Protein AF-A0A9P6HMS1-F1 (afdb_monomer_lite)

Sequence (152 aa):
RVTIGRSTVVLKAMSDQWPKKKLVVKVSWPTTGRVSESDFLKKAMEEAEHSEGRWATKHLPHMFWAGNIDFGTGSTFGSVANLFEGAEFVGEKFVYERCALRVIIQEELHPLKSLGDVKEIGQVFVDVACVHRWLHDHPGILHR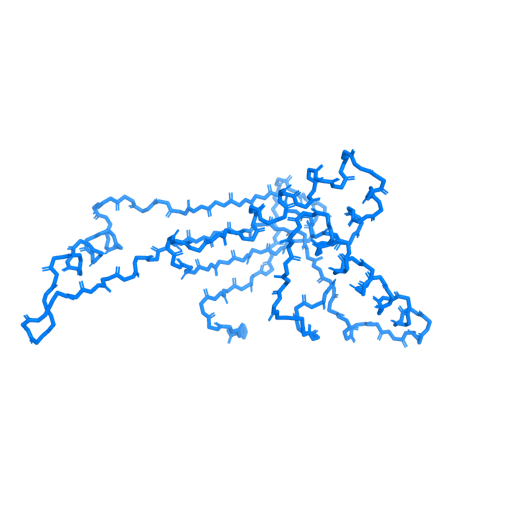DPSPNNIM

Secondary structure (DSSP, 8-state):
----SSSEEEEEE--TTSTT--EEEEEE--BTTSPPHHHHHHHHHHHHHHSGGGGGGGGS--EEEEEEEP--TTSHHHHHHHHHHT-EETTEE-----B-EEEEEEEPP--GGG---HHHHHHHHHHHHHHHHHHHHSS----S---TTT--

InterPro domains:
  IPR011009 Protein kinase-like domain superfamily [SSF56112] (5-152)
  IPR040976 Fungal-type protein kinase [PF17667] (4-152)

Radius of gyration: 19.08 Å; chains: 1; bounding box: 54×40×52 Å

Structure (mmCIF, N/CA/C/O backbone):
data_AF-A0A9P6HMS1-F1
#
_entry.id   AF-A0A9P6HMS1-F1
#
loop_
_atom_site.group_PDB
_atom_site.id
_atom_site.type_symbol
_atom_site.label_atom_id
_atom_site.label_alt_id
_atom_site.label_comp_id
_atom_site.label_asym_id
_atom_site.label_entity_id
_atom_site.label_seq_id
_atom_site.pdbx_PDB_ins_code
_atom_site.Cartn_x
_atom_site.Cartn_y
_atom_site.Cartn_z
_atom_site.occupancy
_atom_site.B_iso_or_equiv
_atom_site.auth_seq_id
_atom_site.auth_comp_id
_atom_site.auth_asym_id
_atom_site.auth_atom_id
_atom_site.pdbx_PDB_model_num
ATOM 1 N N . ARG A 1 1 ? -0.799 22.120 -4.443 1.00 41.16 1 ARG A N 1
ATOM 2 C CA . ARG A 1 1 ? -0.953 20.858 -3.680 1.00 41.16 1 ARG A CA 1
ATOM 3 C C . ARG A 1 1 ? -2.301 20.289 -4.076 1.00 41.16 1 ARG A C 1
ATOM 5 O O . ARG A 1 1 ? -3.297 20.908 -3.740 1.00 41.16 1 ARG A O 1
ATOM 12 N N . VAL A 1 2 ? -2.336 19.244 -4.901 1.00 30.25 2 VAL A N 1
ATOM 13 C CA . VAL A 1 2 ? -3.609 18.686 -5.372 1.00 30.25 2 VAL A CA 1
ATOM 14 C C . VAL A 1 2 ? -3.945 17.506 -4.475 1.00 30.25 2 VAL A C 1
ATOM 16 O O . VAL A 1 2 ? -3.210 16.524 -4.441 1.00 30.25 2 VAL A O 1
ATOM 19 N N . THR A 1 3 ? -5.012 17.642 -3.700 1.00 40.53 3 THR A N 1
ATOM 20 C CA . THR A 1 3 ? -5.607 16.538 -2.952 1.00 40.53 3 THR A CA 1
ATOM 21 C C . THR A 1 3 ? -6.325 15.653 -3.969 1.00 40.53 3 THR A C 1
ATOM 23 O O . THR A 1 3 ? -7.367 16.043 -4.488 1.00 40.53 3 THR A O 1
ATOM 26 N N . ILE A 1 4 ? -5.751 14.499 -4.313 1.00 40.59 4 ILE A N 1
ATOM 27 C CA . ILE A 1 4 ? -6.386 13.506 -5.190 1.00 40.59 4 ILE A CA 1
ATOM 28 C C . ILE A 1 4 ? -6.403 12.174 -4.443 1.00 40.59 4 ILE A C 1
ATOM 30 O O . ILE A 1 4 ? -5.369 11.530 -4.308 1.00 40.59 4 ILE A O 1
ATOM 34 N N . GLY A 1 5 ? -7.577 11.780 -3.948 1.00 40.22 5 GLY A N 1
ATOM 35 C CA . GLY A 1 5 ? -7.816 10.461 -3.358 1.00 40.22 5 GLY A CA 1
ATOM 36 C C . GLY A 1 5 ? -8.846 10.494 -2.232 1.00 40.22 5 GLY A C 1
ATOM 37 O O . GLY A 1 5 ? -8.675 11.206 -1.245 1.00 40.22 5 GLY A O 1
ATOM 38 N N . ARG A 1 6 ? -9.921 9.704 -2.349 1.00 54.88 6 ARG A N 1
ATOM 39 C CA . ARG A 1 6 ? -10.795 9.412 -1.204 1.00 54.88 6 ARG A CA 1
ATOM 40 C C . ARG A 1 6 ? -9.965 8.614 -0.185 1.00 54.88 6 ARG A C 1
ATOM 42 O O . ARG A 1 6 ? -9.417 7.568 -0.520 1.00 54.88 6 ARG A O 1
ATOM 49 N N . SER A 1 7 ? -9.834 9.143 1.029 1.00 72.50 7 SER A N 1
ATOM 50 C CA . SER A 1 7 ? -9.255 8.478 2.213 1.00 72.50 7 SER A CA 1
ATOM 51 C C . SER A 1 7 ? -7.734 8.265 2.279 1.00 72.50 7 SER A C 1
ATOM 53 O O . SER A 1 7 ? -7.278 7.806 3.325 1.00 72.50 7 SER A O 1
ATOM 55 N N . THR A 1 8 ? -6.944 8.602 1.247 1.00 84.56 8 THR A N 1
ATOM 56 C CA . THR A 1 8 ? -5.463 8.548 1.297 1.00 84.56 8 THR A CA 1
ATOM 57 C C . THR A 1 8 ? -4.835 9.832 0.758 1.00 84.56 8 THR A C 1
ATOM 59 O O . THR A 1 8 ? -5.162 10.280 -0.337 1.00 84.56 8 THR A O 1
ATOM 62 N N . VAL A 1 9 ? -3.902 10.401 1.518 1.00 90.06 9 VAL A N 1
ATOM 63 C CA . VAL A 1 9 ? -3.070 11.549 1.156 1.00 90.06 9 VAL A CA 1
ATOM 64 C C . VAL A 1 9 ? -1.647 11.060 0.926 1.00 90.06 9 VAL A C 1
ATOM 66 O O . VAL A 1 9 ? -1.082 10.366 1.766 1.00 90.06 9 VAL A O 1
ATOM 69 N N . VAL A 1 10 ? -1.061 11.437 -0.207 1.00 89.44 10 VAL A N 1
ATOM 70 C CA . VAL A 1 10 ? 0.299 11.052 -0.592 1.00 89.44 10 VAL A CA 1
ATOM 71 C C . VAL A 1 10 ? 1.171 12.304 -0.639 1.00 89.44 10 VAL A C 1
ATOM 73 O O . VAL A 1 10 ? 0.859 13.260 -1.349 1.00 89.44 10 VAL A O 1
ATOM 76 N N . LEU A 1 11 ? 2.249 12.320 0.142 1.00 92.44 11 LEU A N 1
ATOM 77 C CA . LEU A 1 11 ? 3.150 13.461 0.293 1.00 92.44 11 LEU A CA 1
ATOM 78 C C . LEU A 1 11 ? 4.564 13.064 -0.117 1.00 92.44 11 LEU A C 1
ATOM 80 O O . LEU A 1 11 ? 5.066 12.038 0.327 1.00 92.44 11 LEU A O 1
ATOM 84 N N . LYS A 1 12 ? 5.236 13.903 -0.909 1.00 93.88 12 LYS A N 1
ATOM 85 C CA . LYS A 1 12 ? 6.688 13.783 -1.091 1.00 93.88 12 LYS A CA 1
ATOM 86 C C . LYS A 1 12 ? 7.390 14.217 0.192 1.00 93.88 12 LYS A C 1
ATOM 88 O O . LYS A 1 12 ? 6.998 15.222 0.787 1.00 93.88 12 LYS A O 1
ATOM 93 N N . ALA A 1 13 ? 8.422 13.487 0.588 1.00 93.19 13 ALA A N 1
ATOM 94 C CA . ALA A 1 13 ? 9.173 13.742 1.806 1.00 93.19 13 ALA A CA 1
ATOM 95 C C . ALA A 1 13 ? 10.677 13.512 1.609 1.00 93.19 13 ALA A C 1
ATOM 97 O O . ALA A 1 13 ? 11.124 12.847 0.674 1.00 93.19 13 ALA A O 1
ATOM 98 N N . MET A 1 14 ? 11.445 14.078 2.533 1.00 92.69 14 MET A N 1
ATOM 99 C CA . MET A 1 14 ? 12.870 13.834 2.738 1.00 92.69 14 MET A CA 1
ATOM 100 C C . MET A 1 14 ? 13.072 13.600 4.237 1.00 92.69 14 MET A C 1
ATOM 102 O O . MET A 1 14 ? 12.278 14.088 5.042 1.00 92.69 14 MET A O 1
ATOM 106 N N . SER A 1 15 ? 14.097 12.840 4.610 1.00 93.44 15 SER A N 1
ATOM 107 C CA . SER A 1 15 ? 14.396 12.527 6.008 1.00 93.44 15 SER A CA 1
ATOM 108 C C . SER A 1 15 ? 15.899 12.395 6.207 1.00 93.44 15 SER A C 1
ATOM 110 O O . SER A 1 15 ? 16.568 11.751 5.398 1.00 93.44 15 SER A O 1
ATOM 112 N N . ASP A 1 16 ? 16.410 12.926 7.316 1.00 94.50 16 ASP A N 1
ATOM 113 C CA . ASP A 1 16 ? 17.813 12.765 7.716 1.00 94.50 16 ASP A CA 1
ATOM 114 C C . ASP A 1 16 ? 18.161 11.304 8.036 1.00 94.50 16 ASP A C 1
ATOM 116 O O . ASP A 1 16 ? 19.319 10.903 7.939 1.00 94.50 16 ASP A O 1
ATOM 120 N N . GLN A 1 17 ? 17.157 10.476 8.349 1.00 94.31 17 GLN A N 1
ATOM 121 C CA . GLN A 1 17 ? 17.325 9.032 8.525 1.00 94.31 17 GLN A CA 1
ATOM 122 C C . GLN A 1 17 ? 17.640 8.318 7.197 1.00 94.31 17 GLN A C 1
ATOM 124 O O . GLN A 1 17 ? 18.319 7.293 7.193 1.00 94.31 17 GLN A O 1
ATOM 129 N N . TRP A 1 18 ? 17.187 8.872 6.063 1.00 93.12 18 TRP A N 1
ATOM 130 C CA . TRP A 1 18 ? 17.427 8.340 4.715 1.00 93.12 18 TRP A CA 1
ATOM 131 C C . TRP A 1 18 ? 17.864 9.459 3.753 1.00 93.12 18 TRP A C 1
ATOM 133 O O . TRP A 1 18 ? 17.158 9.778 2.794 1.00 93.12 18 TRP A O 1
ATOM 143 N N . PRO A 1 19 ? 19.057 10.046 3.955 1.00 89.69 19 PRO A N 1
ATOM 144 C CA . PRO A 1 19 ? 19.436 11.329 3.353 1.00 89.69 19 PRO A CA 1
ATOM 145 C C . PRO A 1 19 ? 19.618 11.283 1.827 1.00 89.69 19 PRO A C 1
ATOM 147 O O . PRO A 1 19 ? 19.654 12.317 1.169 1.00 89.69 19 PRO A O 1
ATOM 150 N N . LYS A 1 20 ? 19.741 10.086 1.241 1.00 92.44 20 LYS A N 1
ATOM 151 C CA . LYS A 1 20 ? 19.919 9.873 -0.208 1.00 92.44 20 LYS A CA 1
ATOM 152 C C . LYS A 1 20 ? 18.663 9.341 -0.902 1.00 92.44 20 LYS A C 1
ATOM 154 O O . LYS A 1 20 ? 18.738 8.937 -2.060 1.00 92.44 20 LYS A O 1
ATOM 159 N N . LYS A 1 21 ? 17.530 9.273 -0.201 1.00 92.38 21 LYS A N 1
ATOM 160 C CA . LYS A 1 21 ? 16.299 8.661 -0.705 1.00 92.38 21 LYS A CA 1
ATOM 161 C C . LYS A 1 21 ? 15.222 9.718 -0.903 1.00 92.38 21 LYS A C 1
ATOM 163 O O . LYS A 1 21 ? 14.983 10.547 -0.030 1.00 92.38 21 LYS A O 1
ATOM 168 N N . LYS A 1 22 ? 14.558 9.667 -2.058 1.00 93.56 22 LYS A N 1
ATOM 169 C CA . LYS A 1 22 ? 13.297 10.381 -2.265 1.00 93.56 22 LYS A CA 1
ATOM 170 C C . LYS A 1 22 ? 12.192 9.530 -1.670 1.00 93.56 22 LYS A C 1
ATOM 172 O O . LYS A 1 22 ? 12.079 8.354 -2.011 1.00 93.56 22 LYS A O 1
ATOM 177 N N . LEU A 1 23 ? 11.424 10.111 -0.758 1.00 95.19 23 LEU A N 1
ATOM 178 C CA . LEU A 1 23 ? 10.427 9.378 0.003 1.00 95.19 23 LEU A CA 1
ATOM 179 C C . LEU A 1 23 ? 9.026 9.837 -0.357 1.00 95.19 23 LEU A C 1
ATOM 181 O O . LEU A 1 23 ? 8.783 10.990 -0.726 1.00 95.19 23 LEU A O 1
ATOM 185 N N . VAL A 1 24 ? 8.093 8.921 -0.160 1.00 94.12 24 VAL A N 1
ATOM 186 C CA . VAL A 1 24 ? 6.668 9.180 -0.187 1.00 94.12 24 VAL A CA 1
ATOM 187 C C . VAL A 1 24 ? 6.064 8.739 1.141 1.00 94.12 24 VAL A C 1
ATOM 189 O O . VAL A 1 24 ? 6.307 7.630 1.613 1.00 94.12 24 VAL A O 1
ATOM 192 N N . VAL A 1 25 ? 5.261 9.622 1.731 1.00 94.88 25 VAL A N 1
ATOM 193 C CA . VAL A 1 25 ? 4.461 9.359 2.926 1.00 94.88 25 VAL A CA 1
ATOM 194 C C . VAL A 1 25 ? 3.006 9.218 2.502 1.00 94.88 25 VAL A C 1
ATOM 196 O O . VAL A 1 25 ? 2.402 10.172 2.008 1.00 94.88 25 VAL A O 1
ATOM 199 N N . LYS A 1 26 ? 2.441 8.028 2.694 1.00 93.06 26 LYS A N 1
ATOM 200 C CA . LYS A 1 26 ? 1.022 7.740 2.473 1.00 93.06 26 LYS A CA 1
ATOM 201 C C . LYS A 1 26 ? 0.319 7.789 3.825 1.00 93.06 26 LYS A C 1
ATOM 203 O O . LYS A 1 26 ? 0.649 7.019 4.721 1.00 93.06 26 LYS A O 1
ATOM 208 N N . VAL A 1 27 ? -0.638 8.696 3.970 1.00 93.75 27 VAL A N 1
ATOM 209 C CA . VAL A 1 27 ? -1.458 8.887 5.172 1.00 93.75 27 VAL A CA 1
ATOM 210 C C . VAL A 1 27 ? -2.888 8.511 4.821 1.00 93.75 27 VAL A C 1
ATOM 212 O O . VAL A 1 27 ? -3.456 9.082 3.896 1.00 93.75 27 VAL A O 1
ATOM 215 N N . SER A 1 28 ? -3.476 7.550 5.520 1.00 92.00 28 SER A N 1
ATOM 216 C CA . SER A 1 28 ? -4.804 7.029 5.190 1.00 92.00 28 SER A CA 1
ATOM 217 C C . SER A 1 28 ? -5.644 6.745 6.428 1.00 92.00 28 SER A C 1
ATOM 219 O O . SER A 1 28 ? -5.102 6.549 7.512 1.00 92.00 28 SER A O 1
ATOM 221 N N . TRP A 1 29 ? -6.967 6.696 6.257 1.00 91.00 29 TRP A N 1
ATOM 222 C CA . TRP A 1 29 ? -7.919 6.314 7.309 1.00 91.00 29 TRP A CA 1
ATOM 223 C C . TRP A 1 29 ? -8.718 5.065 6.917 1.00 91.00 29 TRP A C 1
ATOM 225 O O . TRP A 1 29 ? -9.922 5.159 6.669 1.00 91.00 29 TRP A O 1
ATOM 235 N N . PRO A 1 30 ? -8.070 3.895 6.778 1.00 90.00 30 PRO A N 1
ATOM 236 C CA . PRO A 1 30 ? -8.778 2.649 6.544 1.00 90.00 30 PRO A CA 1
ATOM 237 C C . PRO A 1 30 ? -9.557 2.217 7.785 1.00 90.00 30 PRO A C 1
ATOM 239 O O . PRO A 1 30 ? -9.225 2.564 8.922 1.00 90.00 30 PRO A O 1
ATOM 242 N N . THR A 1 31 ? -10.553 1.379 7.549 1.00 89.12 31 THR A N 1
ATOM 243 C CA . THR A 1 31 ? -11.330 0.742 8.604 1.00 89.12 31 THR A CA 1
ATOM 244 C C . THR A 1 31 ? -10.473 -0.331 9.274 1.00 89.12 31 THR A C 1
ATOM 246 O O . THR A 1 31 ? -9.604 -0.934 8.635 1.00 89.12 31 THR A O 1
ATOM 249 N N . THR A 1 32 ? -10.626 -0.525 10.583 1.00 86.38 32 THR A N 1
ATOM 250 C CA . THR A 1 32 ? -9.685 -1.325 11.392 1.00 86.38 32 THR A CA 1
ATOM 251 C C . THR A 1 32 ? -9.613 -2.788 10.961 1.00 86.38 32 THR A C 1
ATOM 253 O O . THR A 1 32 ? -8.559 -3.403 11.093 1.00 86.38 32 THR A O 1
ATOM 256 N N . GLY A 1 33 ? -10.691 -3.332 10.388 1.00 83.94 33 GLY A N 1
ATOM 257 C CA . GLY A 1 33 ? -10.726 -4.690 9.838 1.00 83.94 33 GLY A CA 1
ATOM 258 C C . GLY A 1 33 ? -9.982 -4.864 8.507 1.00 83.94 33 GLY A C 1
ATOM 259 O O . GLY A 1 33 ? -9.808 -5.990 8.043 1.00 83.94 33 GLY A O 1
ATOM 260 N N . ARG A 1 34 ? -9.535 -3.778 7.861 1.00 86.56 34 ARG A N 1
ATOM 261 C CA . ARG A 1 34 ? -8.858 -3.850 6.564 1.00 86.56 34 ARG A CA 1
ATOM 262 C C . ARG A 1 34 ? -7.377 -4.198 6.729 1.00 86.56 34 ARG A C 1
ATOM 264 O O . ARG A 1 34 ? -6.595 -3.397 7.261 1.00 86.56 34 ARG A O 1
ATOM 271 N N . VAL A 1 35 ? -6.995 -5.349 6.163 1.00 88.44 35 VAL A N 1
ATOM 272 C CA . VAL A 1 35 ? -5.598 -5.801 6.023 1.00 88.44 35 VAL A CA 1
ATOM 273 C C . VAL A 1 35 ? -4.747 -4.680 5.426 1.00 88.44 35 VAL A C 1
ATOM 275 O O . VAL A 1 35 ? -5.179 -3.987 4.497 1.00 88.44 35 VAL A O 1
ATOM 278 N N . SER A 1 36 ? -3.567 -4.449 5.999 1.00 89.12 36 SER A N 1
ATOM 279 C CA . SER A 1 36 ? -2.722 -3.338 5.583 1.00 89.12 36 SER A CA 1
ATOM 280 C C . SER A 1 36 ? -1.909 -3.650 4.330 1.00 89.12 36 SER A C 1
ATOM 282 O O . SER A 1 36 ? -1.543 -4.791 4.067 1.00 89.12 36 SER A O 1
ATOM 284 N N . GLU A 1 37 ? -1.611 -2.608 3.549 1.00 89.62 37 GLU A N 1
ATOM 285 C CA . GLU A 1 37 ? -0.685 -2.702 2.413 1.00 89.62 37 GLU A CA 1
ATOM 286 C C . GLU A 1 37 ? 0.690 -3.208 2.867 1.00 89.62 37 GLU A C 1
ATOM 288 O O . GLU A 1 37 ? 1.291 -4.031 2.185 1.00 89.62 37 GLU A O 1
ATOM 293 N N . SER A 1 38 ? 1.140 -2.798 4.058 1.00 92.50 38 SER A N 1
ATOM 294 C CA . SER A 1 38 ? 2.358 -3.315 4.683 1.00 92.50 38 SER A CA 1
ATOM 295 C C . SER A 1 38 ? 2.298 -4.814 4.970 1.00 92.50 38 SER A C 1
ATOM 297 O O . SER A 1 38 ? 3.305 -5.484 4.774 1.00 92.50 38 SER A O 1
ATOM 299 N N . ASP A 1 39 ? 1.147 -5.366 5.369 1.00 93.88 39 ASP A N 1
ATOM 300 C CA . ASP A 1 39 ? 1.013 -6.812 5.606 1.00 93.88 39 ASP A CA 1
ATOM 301 C C . ASP A 1 39 ? 1.067 -7.597 4.292 1.00 93.88 39 ASP A C 1
ATOM 303 O O . ASP A 1 39 ? 1.746 -8.620 4.209 1.00 93.88 39 ASP A O 1
ATOM 307 N N . PHE A 1 40 ? 0.392 -7.105 3.245 1.00 94.44 40 PHE A N 1
ATOM 308 C CA . PHE A 1 40 ? 0.474 -7.706 1.911 1.00 94.44 40 PHE A CA 1
ATOM 309 C C . PHE A 1 40 ? 1.901 -7.675 1.370 1.00 94.44 40 PHE A C 1
ATOM 311 O O . PHE A 1 40 ? 2.383 -8.686 0.862 1.00 94.44 40 PHE A O 1
ATOM 318 N N . LEU A 1 41 ? 2.583 -6.536 1.506 1.00 94.06 41 LEU A N 1
ATOM 319 C CA . LEU A 1 41 ? 3.958 -6.388 1.054 1.00 94.06 41 LEU A CA 1
ATOM 320 C C . LEU A 1 41 ? 4.904 -7.289 1.847 1.00 94.06 41 LEU A C 1
ATOM 322 O O . LEU A 1 41 ? 5.718 -7.975 1.244 1.00 94.06 41 LEU A O 1
ATOM 326 N N . LYS A 1 42 ? 4.775 -7.331 3.177 1.00 94.50 42 LYS A N 1
ATOM 327 C CA . LYS A 1 42 ? 5.584 -8.204 4.032 1.00 94.50 42 LYS A CA 1
ATOM 328 C C . LYS A 1 42 ? 5.422 -9.668 3.628 1.00 94.50 42 LYS A C 1
ATOM 330 O O . LYS A 1 42 ? 6.422 -10.332 3.388 1.00 94.50 42 LYS A O 1
ATOM 335 N N . LYS A 1 43 ? 4.181 -10.134 3.452 1.00 95.00 43 LYS A N 1
ATOM 336 C CA . LYS A 1 43 ? 3.898 -11.497 2.982 1.00 95.00 43 LYS A CA 1
ATOM 337 C C . LYS A 1 43 ? 4.531 -11.776 1.614 1.00 95.00 43 LYS A C 1
ATOM 339 O O . LYS A 1 43 ? 5.114 -12.834 1.414 1.00 95.00 43 LYS A O 1
ATOM 344 N N . ALA A 1 44 ? 4.414 -10.840 0.671 1.00 95.69 44 ALA A N 1
ATOM 345 C CA . ALA A 1 44 ? 5.012 -10.981 -0.655 1.00 95.69 44 ALA A CA 1
ATOM 346 C C . ALA A 1 44 ? 6.549 -11.007 -0.601 1.00 95.69 44 ALA A C 1
ATOM 348 O O . ALA A 1 44 ? 7.166 -11.795 -1.306 1.00 95.69 44 ALA A O 1
ATOM 349 N N . MET A 1 45 ? 7.167 -10.179 0.242 1.00 94.75 45 MET A N 1
ATOM 350 C CA . MET A 1 45 ? 8.620 -10.148 0.422 1.00 94.75 45 MET A CA 1
ATOM 351 C C . MET A 1 45 ? 9.140 -11.448 1.043 1.00 94.75 45 MET A C 1
ATOM 353 O O . MET A 1 45 ? 10.075 -12.033 0.506 1.00 94.75 45 MET A O 1
ATOM 357 N N . GLU A 1 46 ? 8.497 -11.935 2.108 1.00 94.06 46 GLU A N 1
ATOM 358 C CA . GLU A 1 46 ? 8.836 -13.216 2.746 1.00 94.06 46 GLU A CA 1
ATOM 359 C C . GLU A 1 46 ? 8.746 -14.376 1.738 1.00 94.06 46 GLU A C 1
ATOM 361 O O . GLU A 1 46 ? 9.685 -15.158 1.595 1.00 94.06 46 GLU A O 1
ATOM 366 N N . GLU A 1 47 ? 7.664 -14.448 0.956 1.00 95.25 47 GLU A N 1
ATOM 367 C CA . GLU A 1 47 ? 7.498 -15.475 -0.081 1.00 95.25 47 GLU A CA 1
ATOM 368 C C . GLU A 1 47 ? 8.567 -15.371 -1.186 1.00 95.25 47 GLU A C 1
ATOM 370 O O . GLU A 1 47 ? 9.083 -16.381 -1.670 1.00 95.25 47 GLU A O 1
ATOM 375 N N . ALA A 1 48 ? 8.941 -14.153 -1.590 1.00 94.44 48 ALA A N 1
ATOM 376 C CA . ALA A 1 48 ? 9.947 -13.929 -2.626 1.00 94.44 48 ALA A CA 1
ATOM 377 C C . ALA A 1 48 ? 11.368 -14.299 -2.166 1.00 94.44 48 ALA A C 1
ATOM 379 O O . ALA A 1 48 ? 12.184 -14.734 -2.980 1.00 94.44 48 ALA A O 1
ATOM 380 N N . GLU A 1 49 ? 11.686 -14.145 -0.879 1.00 90.56 49 GLU A N 1
ATOM 381 C CA . GLU A 1 49 ? 13.004 -14.480 -0.327 1.00 90.56 49 GLU A CA 1
ATOM 382 C C . GLU A 1 49 ? 13.224 -15.993 -0.172 1.00 90.56 49 GLU A C 1
ATOM 384 O O . GLU A 1 49 ? 14.358 -16.467 -0.315 1.00 90.56 49 GLU A O 1
ATOM 389 N N . HIS A 1 50 ? 12.149 -16.749 0.066 1.00 83.31 50 HIS A N 1
ATOM 390 C CA . HIS A 1 50 ? 12.188 -18.188 0.349 1.00 83.31 50 HIS A CA 1
ATOM 391 C C . HIS A 1 50 ? 11.878 -19.097 -0.853 1.00 83.31 50 HIS A C 1
ATOM 393 O O . HIS A 1 50 ? 11.957 -20.318 -0.723 1.00 83.31 50 HIS A O 1
ATOM 399 N N . SER A 1 51 ? 11.574 -18.531 -2.024 1.00 78.06 51 SER A N 1
ATOM 400 C CA . SER A 1 51 ? 11.208 -19.276 -3.237 1.00 78.06 51 SER A CA 1
ATOM 401 C C . SER A 1 51 ? 12.112 -18.945 -4.435 1.00 78.06 51 SER A C 1
ATOM 403 O O . SER A 1 51 ? 12.998 -18.088 -4.377 1.00 78.06 51 SER A O 1
ATOM 405 N N . GLU A 1 52 ? 11.851 -19.583 -5.579 1.00 84.56 52 GLU A N 1
ATOM 406 C CA . GLU A 1 52 ? 12.405 -19.172 -6.882 1.00 84.56 52 GLU A CA 1
ATOM 407 C C . GLU A 1 52 ? 11.928 -17.761 -7.311 1.00 84.56 52 GLU A C 1
ATOM 409 O O . GLU A 1 52 ? 12.421 -17.186 -8.282 1.00 84.56 52 GLU A O 1
ATOM 414 N N . GLY A 1 53 ? 11.004 -17.158 -6.553 1.00 88.56 53 GLY A N 1
ATOM 415 C CA . GLY A 1 53 ? 10.419 -15.837 -6.764 1.00 88.56 53 GLY A CA 1
ATOM 416 C C . GLY A 1 53 ? 11.306 -14.642 -6.417 1.00 88.56 53 GLY A C 1
ATOM 417 O O . GLY A 1 53 ? 10.816 -13.518 -6.448 1.00 88.56 53 GLY A O 1
ATOM 418 N N . ARG A 1 54 ? 12.604 -14.817 -6.126 1.00 93.56 54 ARG A N 1
ATOM 419 C CA . ARG A 1 54 ? 13.497 -13.706 -5.727 1.00 93.56 54 ARG A CA 1
ATOM 420 C C . ARG A 1 54 ? 13.495 -12.533 -6.708 1.00 93.56 54 ARG A C 1
ATOM 422 O O . ARG A 1 54 ? 13.675 -11.390 -6.296 1.00 93.56 54 ARG A O 1
ATOM 429 N N . TRP A 1 55 ? 13.281 -12.785 -7.997 1.00 94.69 55 TRP A N 1
ATOM 430 C CA . TRP A 1 55 ? 13.162 -11.732 -9.008 1.00 94.69 55 TRP A CA 1
ATOM 431 C C . TRP A 1 55 ? 12.009 -10.752 -8.713 1.00 94.69 55 TRP A C 1
ATOM 433 O O . TRP A 1 55 ? 12.158 -9.563 -8.986 1.00 94.69 55 TRP A O 1
ATOM 443 N N . ALA A 1 56 ? 10.915 -11.212 -8.090 1.00 94.81 56 ALA A N 1
ATOM 444 C CA . ALA A 1 56 ? 9.746 -10.399 -7.765 1.00 94.81 56 ALA A CA 1
ATOM 445 C C . ALA A 1 56 ? 10.079 -9.267 -6.784 1.00 94.81 56 ALA A C 1
ATOM 447 O O . ALA A 1 56 ? 9.482 -8.200 -6.877 1.00 94.81 56 ALA A O 1
ATOM 448 N N . THR A 1 57 ? 11.091 -9.436 -5.920 1.00 93.56 57 THR A N 1
ATOM 449 C CA . THR A 1 57 ? 11.561 -8.380 -4.995 1.00 93.56 57 THR A CA 1
ATOM 450 C C . THR A 1 57 ? 11.956 -7.084 -5.704 1.00 93.56 57 THR A C 1
ATOM 452 O O . THR A 1 57 ? 11.844 -6.011 -5.123 1.00 93.56 57 THR A O 1
ATOM 455 N N . LYS A 1 58 ? 12.368 -7.156 -6.978 1.00 92.75 58 LYS A N 1
ATOM 456 C CA . LYS A 1 58 ? 12.713 -5.979 -7.792 1.00 92.75 58 LYS A CA 1
ATOM 457 C C . LYS A 1 58 ? 11.491 -5.188 -8.263 1.00 92.75 58 LYS A C 1
ATOM 459 O O . LYS A 1 58 ? 11.644 -4.058 -8.713 1.00 92.75 58 LYS A O 1
ATOM 464 N N . HIS A 1 59 ? 10.309 -5.789 -8.180 1.00 92.69 59 HIS A N 1
ATOM 465 C CA . HIS A 1 59 ? 9.039 -5.238 -8.647 1.00 92.69 59 HIS A CA 1
ATOM 466 C C . HIS A 1 59 ? 8.065 -4.961 -7.490 1.00 92.69 59 HIS A C 1
ATOM 468 O O . HIS A 1 59 ? 6.910 -4.611 -7.724 1.00 92.69 59 HIS A O 1
ATOM 474 N N . LEU A 1 60 ? 8.514 -5.125 -6.242 1.00 92.50 60 LEU A N 1
ATOM 475 C CA . LEU A 1 60 ? 7.751 -4.799 -5.043 1.00 92.50 60 LEU A CA 1
ATOM 476 C C . LEU A 1 60 ? 8.216 -3.445 -4.477 1.00 92.50 60 LEU A C 1
ATOM 478 O O . LEU A 1 60 ? 9.419 -3.174 -4.463 1.00 92.50 60 LEU A O 1
ATOM 482 N N . PRO A 1 61 ? 7.301 -2.581 -3.993 1.00 91.31 61 PRO A N 1
ATOM 483 C CA . PRO A 1 61 ? 7.679 -1.318 -3.367 1.00 91.31 61 PRO A CA 1
ATOM 484 C C . PRO A 1 61 ? 8.618 -1.522 -2.177 1.00 91.31 61 PRO A C 1
ATOM 486 O O . PRO A 1 61 ? 8.391 -2.390 -1.339 1.00 91.31 61 PRO A O 1
ATOM 489 N N . HIS A 1 62 ? 9.633 -0.670 -2.045 1.00 91.88 62 HIS A N 1
ATOM 490 C CA . HIS A 1 62 ? 10.506 -0.691 -0.876 1.00 91.88 62 HIS A CA 1
ATOM 491 C C . HIS A 1 62 ? 9.947 0.211 0.232 1.00 91.88 62 HIS A C 1
ATOM 493 O O . HIS A 1 62 ? 9.902 1.440 0.105 1.00 91.88 62 HIS A O 1
ATOM 499 N N . MET A 1 63 ? 9.502 -0.416 1.320 1.00 93.19 63 MET A N 1
ATOM 500 C CA . MET A 1 63 ? 8.872 0.245 2.458 1.00 93.19 63 MET A CA 1
ATOM 501 C C . MET A 1 63 ? 9.856 0.388 3.619 1.00 93.19 63 MET A C 1
ATOM 503 O O . MET A 1 63 ? 10.442 -0.590 4.071 1.00 93.19 63 MET A O 1
ATOM 507 N N . PHE A 1 64 ? 10.004 1.609 4.127 1.00 94.25 64 PHE A N 1
ATOM 508 C CA . PHE A 1 64 ? 10.901 1.917 5.241 1.00 94.25 64 PHE A CA 1
ATOM 509 C C . PHE A 1 64 ? 10.205 1.836 6.596 1.00 94.25 64 PHE A C 1
ATOM 511 O O . PHE A 1 64 ? 10.824 1.478 7.596 1.00 94.25 64 PHE A O 1
ATOM 518 N N . TRP A 1 65 ? 8.927 2.210 6.640 1.00 94.88 65 TRP A N 1
ATOM 519 C CA . TRP A 1 65 ? 8.147 2.201 7.868 1.00 94.88 65 TRP A CA 1
ATOM 520 C C . TRP A 1 65 ? 6.654 2.122 7.561 1.00 94.88 65 TRP A C 1
ATOM 522 O O . TRP A 1 65 ? 6.178 2.729 6.601 1.00 94.88 65 TRP A O 1
ATOM 532 N N . ALA A 1 66 ? 5.905 1.421 8.405 1.00 95.38 66 ALA A N 1
ATOM 533 C CA . ALA A 1 66 ? 4.453 1.451 8.403 1.00 95.38 66 ALA A CA 1
ATOM 534 C C . ALA A 1 66 ? 3.919 1.285 9.821 1.00 95.38 66 ALA A C 1
ATOM 536 O O . ALA A 1 66 ? 4.466 0.523 10.618 1.00 95.38 66 ALA A O 1
ATOM 537 N N . GLY A 1 67 ? 2.828 1.979 10.123 1.00 94.06 67 GLY A N 1
ATOM 538 C CA . GLY A 1 67 ? 2.198 1.88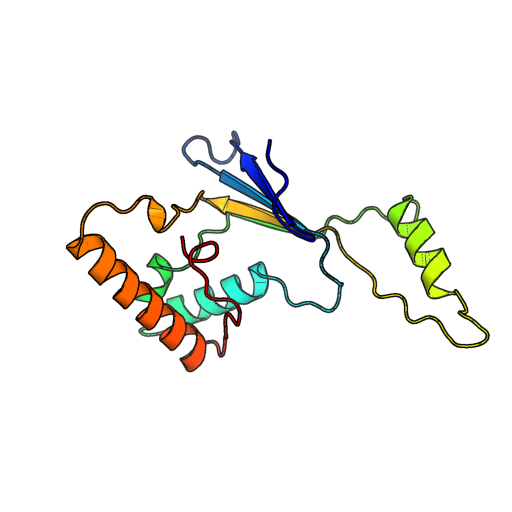7 11.428 1.00 94.06 67 GLY A CA 1
ATOM 539 C C . GLY A 1 67 ? 0.858 2.598 11.493 1.00 94.06 67 GLY A C 1
ATOM 540 O O . GLY A 1 67 ? 0.542 3.473 10.682 1.00 94.06 67 GLY A O 1
ATOM 541 N N . ASN A 1 68 ? 0.067 2.209 12.488 1.00 93.00 68 ASN A N 1
ATOM 542 C CA . ASN A 1 68 ? -1.122 2.951 12.876 1.00 93.00 68 ASN A CA 1
ATOM 543 C C . ASN A 1 68 ? -0.739 3.951 13.973 1.00 93.00 68 ASN A C 1
ATOM 545 O O . ASN A 1 68 ? 0.021 3.616 14.880 1.00 93.00 68 ASN A O 1
ATOM 549 N N . ILE A 1 69 ? -1.274 5.164 13.893 1.00 91.56 69 ILE A N 1
ATOM 550 C CA . ILE A 1 69 ? -1.105 6.185 14.923 1.00 91.56 69 ILE A CA 1
ATOM 551 C C . ILE A 1 69 ? -2.170 5.967 15.994 1.00 91.56 69 ILE A C 1
ATOM 553 O O . ILE A 1 69 ? -3.367 6.028 15.704 1.00 91.56 69 ILE A O 1
ATOM 557 N N . ASP A 1 70 ? -1.725 5.722 17.223 1.00 89.44 70 ASP A N 1
ATOM 558 C CA . ASP A 1 70 ? -2.598 5.706 18.390 1.00 89.44 70 ASP A CA 1
ATOM 559 C C . ASP A 1 70 ? -2.707 7.118 18.969 1.00 89.44 70 ASP A C 1
ATOM 561 O O . ASP A 1 70 ? -1.717 7.726 19.375 1.00 89.44 70 ASP A O 1
ATOM 565 N N . PHE A 1 71 ? -3.926 7.650 18.984 1.00 86.38 71 PHE A N 1
ATOM 566 C CA . PHE A 1 71 ? -4.222 8.952 19.575 1.00 86.38 71 PHE A CA 1
ATOM 567 C C . PHE A 1 71 ? -4.585 8.856 21.062 1.00 86.38 71 PHE A C 1
ATOM 569 O O . PHE A 1 71 ? -4.741 9.883 21.720 1.00 86.38 71 PHE A O 1
ATOM 576 N N . GLY A 1 72 ? -4.754 7.645 21.596 1.00 86.88 72 GLY A N 1
ATOM 577 C CA . GLY A 1 72 ? -5.254 7.407 22.941 1.00 86.88 72 GLY A CA 1
ATOM 578 C C . GLY A 1 72 ? -6.760 7.653 23.077 1.00 86.88 72 GLY A C 1
ATOM 579 O O . GLY A 1 72 ? -7.401 8.352 22.282 1.00 86.88 72 GLY A O 1
ATOM 580 N N . THR A 1 73 ? -7.342 7.081 24.131 1.00 82.44 73 THR A N 1
ATOM 581 C CA . THR A 1 73 ? -8.789 7.120 24.408 1.00 82.44 73 THR A CA 1
ATOM 582 C C . THR A 1 73 ? -9.311 8.517 24.745 1.00 82.44 73 THR A C 1
ATOM 584 O O . THR A 1 73 ? -10.468 8.804 24.460 1.00 82.44 73 THR A O 1
ATOM 587 N N . GLY A 1 74 ? -8.467 9.393 25.302 1.00 86.75 74 GLY A N 1
ATOM 588 C CA . GLY A 1 74 ? -8.822 10.773 25.657 1.00 86.75 74 GLY A CA 1
ATOM 589 C C . GLY A 1 74 ? -8.725 11.787 24.511 1.00 86.75 74 GLY A C 1
ATOM 590 O O . GLY A 1 74 ? -9.039 12.959 24.705 1.00 86.75 74 GLY A O 1
ATOM 591 N N . SER A 1 75 ? -8.281 11.374 23.322 1.00 90.25 75 SER A N 1
ATOM 592 C CA . SER A 1 75 ? -8.251 12.259 22.152 1.00 90.25 75 SER A CA 1
ATOM 593 C C . SER A 1 75 ? -9.653 12.552 21.626 1.00 90.25 75 SER A C 1
ATOM 595 O O . SER A 1 75 ? -10.587 11.787 21.850 1.00 90.25 75 SER A O 1
ATOM 597 N N . THR A 1 76 ? -9.807 13.614 20.830 1.00 88.25 76 THR A N 1
ATOM 598 C CA . THR A 1 76 ? -11.054 13.851 20.082 1.00 88.25 76 THR A CA 1
ATOM 599 C C . THR A 1 76 ? -11.428 12.641 19.222 1.00 88.25 76 THR A C 1
ATOM 601 O O . THR A 1 76 ? -12.600 12.295 19.141 1.00 88.25 76 THR A O 1
ATOM 604 N N . PHE A 1 77 ? -10.441 11.959 18.628 1.00 85.31 77 PHE A N 1
ATOM 605 C CA . PHE A 1 77 ? -10.674 10.765 17.815 1.00 85.31 77 PHE A CA 1
ATOM 606 C C . PHE A 1 77 ? -11.238 9.605 18.648 1.00 85.31 77 PHE A C 1
ATOM 608 O O . PHE A 1 77 ? -12.233 8.994 18.260 1.00 85.31 77 PHE A O 1
ATOM 615 N N . GLY A 1 78 ? -10.640 9.337 19.813 1.00 86.56 78 GLY A N 1
ATOM 616 C CA . GLY A 1 78 ? -11.108 8.317 20.754 1.00 86.56 78 GLY A CA 1
ATOM 617 C C . GLY A 1 78 ? -12.484 8.642 21.332 1.00 86.56 78 GLY A C 1
ATOM 618 O O . GLY A 1 78 ? -13.380 7.804 21.291 1.00 86.56 78 GLY A O 1
ATOM 619 N N . SER A 1 79 ? -12.686 9.879 21.785 1.00 89.19 79 SER A N 1
ATOM 620 C CA . SER A 1 79 ? -13.958 10.341 22.347 1.00 89.19 79 SER A CA 1
ATOM 621 C C . SER A 1 79 ? -15.106 10.250 21.341 1.00 89.19 79 SER A C 1
ATOM 623 O O . SER A 1 79 ? -16.176 9.759 21.684 1.00 89.19 79 SER A O 1
ATOM 625 N N . VAL A 1 80 ? -14.890 10.665 20.088 1.00 87.38 80 VAL A N 1
ATOM 626 C CA . VAL A 1 80 ? -15.909 10.558 19.030 1.00 87.38 80 VAL A CA 1
ATOM 627 C C . VAL A 1 80 ? -16.200 9.096 18.684 1.00 87.38 80 VAL A C 1
ATOM 629 O O . VAL A 1 80 ? -17.365 8.734 18.550 1.00 87.38 80 VAL A O 1
ATOM 632 N N . ALA A 1 81 ? 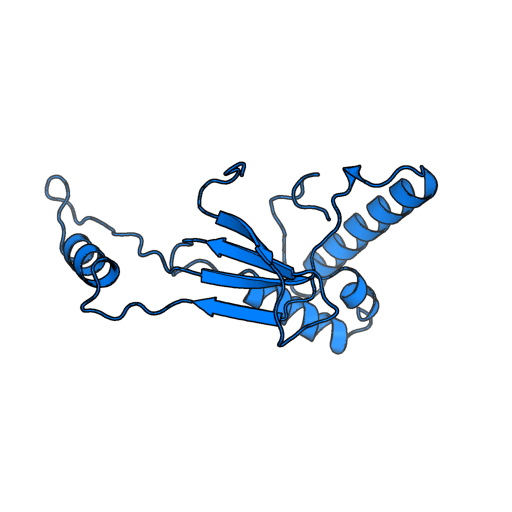-15.177 8.240 18.590 1.00 86.38 81 ALA A N 1
ATOM 633 C CA . ALA A 1 81 ? -15.381 6.807 18.371 1.00 86.38 81 ALA A CA 1
ATOM 634 C C . ALA A 1 81 ? -16.244 6.177 19.480 1.00 86.38 81 ALA A C 1
ATOM 636 O O . ALA A 1 81 ? -17.204 5.477 19.174 1.00 86.38 81 ALA A O 1
ATOM 637 N N . ASN A 1 82 ? -15.964 6.494 20.747 1.00 86.44 82 ASN A N 1
ATOM 638 C CA . ASN A 1 82 ? -16.731 5.985 21.887 1.00 86.44 82 ASN A CA 1
ATOM 639 C C . ASN A 1 82 ? -18.200 6.448 21.861 1.00 86.44 82 ASN A C 1
ATOM 641 O O . ASN A 1 82 ? -19.087 5.678 22.220 1.00 86.44 82 ASN A O 1
ATOM 645 N N . LEU A 1 83 ? -18.471 7.683 21.414 1.00 87.88 83 LEU A N 1
ATOM 646 C CA . LEU A 1 83 ? -19.843 8.179 21.243 1.00 87.88 83 LEU A CA 1
ATOM 647 C C . LEU A 1 83 ? -20.616 7.368 20.194 1.00 87.88 83 LEU A C 1
ATOM 649 O O . LEU A 1 83 ? -21.789 7.069 20.400 1.00 87.88 83 LEU A O 1
ATOM 653 N N . PHE A 1 84 ? -19.968 6.995 19.087 1.00 87.62 84 PHE A N 1
ATOM 654 C CA . PHE A 1 84 ? -20.606 6.215 18.024 1.00 87.62 84 PHE A CA 1
ATOM 655 C C . PHE A 1 84 ? -20.746 4.724 18.352 1.00 87.62 84 PHE A C 1
ATOM 657 O O . PHE A 1 84 ? -21.707 4.106 17.905 1.00 87.62 84 PHE A O 1
ATOM 664 N N . GLU A 1 85 ? -19.839 4.139 19.139 1.00 85.38 85 GLU A N 1
ATOM 665 C CA . GLU A 1 85 ? -19.926 2.728 19.557 1.00 85.38 85 GLU A CA 1
ATOM 666 C C . GLU A 1 85 ? -21.175 2.433 20.409 1.00 85.38 85 GLU A C 1
ATOM 668 O O . GLU A 1 85 ? -21.686 1.313 20.378 1.00 85.38 85 GLU A O 1
ATOM 673 N N . GLY A 1 86 ? -21.682 3.435 21.133 1.00 81.00 86 GLY A N 1
ATOM 674 C CA . GLY A 1 86 ? -22.917 3.352 21.919 1.00 81.00 86 GLY A CA 1
ATOM 675 C C . GLY A 1 86 ? -24.148 3.975 21.255 1.00 81.00 86 GLY A C 1
ATOM 676 O O . GLY A 1 86 ? -25.172 4.112 21.920 1.00 81.00 86 GLY A O 1
ATOM 677 N N . ALA A 1 87 ? -24.059 4.405 19.993 1.00 85.69 87 ALA A N 1
ATOM 678 C CA . ALA A 1 87 ? -25.149 5.117 19.335 1.00 85.69 87 ALA A CA 1
ATOM 679 C C . ALA A 1 87 ? -26.261 4.174 18.840 1.00 85.69 87 ALA A C 1
ATOM 681 O O . ALA A 1 87 ? -26.021 3.047 18.399 1.00 85.69 87 ALA A O 1
ATOM 682 N N . GLU A 1 88 ? -27.488 4.686 18.839 1.00 87.12 88 GLU A N 1
ATOM 683 C CA . GLU A 1 88 ? -28.640 4.077 18.176 1.00 87.12 88 GLU A CA 1
ATOM 684 C C . GLU A 1 88 ? -29.046 4.944 16.980 1.00 87.12 88 GLU A C 1
ATOM 686 O O . GLU A 1 88 ? -28.974 6.175 17.028 1.00 87.12 88 GLU A O 1
ATOM 691 N N . PHE A 1 89 ? -29.478 4.310 15.893 1.00 79.50 89 PHE A N 1
ATOM 692 C CA . PHE A 1 89 ? -29.981 4.983 14.703 1.00 79.50 89 PHE A CA 1
ATOM 693 C C . PHE A 1 89 ? -31.408 4.514 14.430 1.00 79.50 89 PHE A C 1
ATOM 695 O O . PHE A 1 89 ? -31.629 3.363 14.076 1.00 79.50 89 PHE A O 1
ATOM 702 N N . VAL A 1 90 ? -32.386 5.409 14.616 1.00 84.06 90 VAL A N 1
ATOM 703 C CA . VAL A 1 90 ? -33.822 5.136 14.387 1.00 84.06 90 VAL A CA 1
ATOM 704 C C . VAL A 1 90 ? -34.310 3.880 15.140 1.00 84.06 90 VAL A C 1
ATOM 706 O O . VAL A 1 90 ? -35.074 3.076 14.621 1.00 84.06 90 VAL A O 1
ATOM 709 N N . GLY A 1 91 ? -33.855 3.701 16.385 1.00 80.88 91 GLY A N 1
ATOM 710 C CA . GLY A 1 91 ? -34.218 2.552 17.226 1.00 80.88 91 GLY A CA 1
ATOM 711 C C . GLY A 1 91 ? -33.491 1.246 16.883 1.00 80.88 91 GLY A C 1
ATOM 712 O O . GLY A 1 91 ? -33.760 0.224 17.509 1.00 80.88 91 GLY A O 1
ATOM 713 N N . GLU A 1 92 ? -32.561 1.266 15.925 1.00 82.69 92 GLU A N 1
ATOM 714 C CA . GLU A 1 92 ? -31.677 0.145 15.620 1.00 82.69 92 GLU A CA 1
ATOM 715 C C . GLU A 1 92 ? -30.255 0.399 16.124 1.00 82.69 92 GLU A C 1
ATOM 717 O O . GLU A 1 92 ? -29.801 1.536 16.284 1.00 82.69 92 GLU A O 1
ATOM 722 N N . LYS A 1 93 ? -29.517 -0.690 16.352 1.00 80.56 93 LYS A N 1
ATOM 723 C CA . LYS A 1 93 ? -28.107 -0.613 16.727 1.00 80.56 93 LYS A CA 1
ATOM 724 C C . LYS A 1 93 ? -27.304 -0.019 15.571 1.00 80.56 93 LYS A C 1
ATOM 726 O O . LYS A 1 93 ? -27.216 -0.622 14.501 1.00 80.56 93 LYS A O 1
ATOM 731 N N . PHE A 1 94 ? -26.652 1.116 15.804 1.00 84.31 94 PHE A N 1
ATOM 732 C CA . PHE A 1 94 ? -25.709 1.662 14.839 1.00 84.31 94 PHE A CA 1
ATOM 733 C C . PHE A 1 94 ? -24.414 0.837 14.859 1.00 84.31 94 PHE A C 1
ATOM 735 O O . PHE A 1 94 ? -23.812 0.620 15.911 1.00 84.31 94 PHE A O 1
ATOM 742 N N . VAL A 1 95 ? -23.971 0.357 13.694 1.00 83.62 95 VAL A N 1
ATOM 743 C CA . VAL A 1 95 ? -22.680 -0.330 13.560 1.00 83.62 95 VAL A CA 1
ATOM 744 C C . VAL A 1 95 ? -21.641 0.689 13.122 1.00 83.62 95 VAL A C 1
ATOM 746 O O . VAL A 1 95 ? -21.510 1.002 11.940 1.00 83.62 95 VAL A O 1
ATOM 749 N N . TYR A 1 96 ? -20.904 1.217 14.093 1.00 86.38 96 TYR A N 1
ATOM 750 C CA . TYR A 1 96 ? -19.807 2.129 13.812 1.00 86.38 96 TYR A CA 1
ATOM 751 C C . TYR A 1 96 ? -18.620 1.389 13.182 1.00 86.38 96 TYR A C 1
ATOM 753 O O . TYR A 1 96 ? -18.023 0.499 13.792 1.00 86.38 96 TYR A O 1
ATOM 761 N N . GLU A 1 97 ? -18.243 1.785 11.966 1.00 86.88 97 GLU A N 1
ATOM 762 C CA . GLU A 1 97 ? -17.044 1.279 11.305 1.00 86.88 97 GLU A CA 1
ATOM 763 C C . GLU A 1 97 ? -15.819 2.090 11.754 1.00 86.88 97 GLU A C 1
ATOM 765 O O . GLU A 1 97 ? -15.509 3.157 11.222 1.00 86.88 97 GLU A O 1
ATOM 770 N N . ARG A 1 98 ? -15.119 1.594 12.780 1.00 87.38 98 ARG A N 1
ATOM 771 C CA . ARG A 1 98 ? -13.950 2.280 13.339 1.00 87.38 98 ARG A CA 1
ATOM 772 C C . ARG A 1 98 ? -12.822 2.366 12.308 1.00 87.38 98 ARG A C 1
ATOM 774 O O . ARG A 1 98 ? -12.407 1.358 11.740 1.00 87.38 98 ARG A O 1
ATOM 781 N N . CYS A 1 99 ? -12.272 3.564 12.128 1.00 88.19 99 CYS A N 1
ATOM 782 C CA . CYS A 1 99 ? -11.090 3.802 11.298 1.00 88.19 99 CYS A CA 1
ATOM 783 C C . CYS A 1 99 ? -9.827 3.958 12.152 1.00 88.19 99 CYS A C 1
ATOM 785 O O . CYS A 1 99 ? -9.893 4.389 13.302 1.00 88.19 99 CYS A O 1
ATOM 787 N N . ALA A 1 100 ? -8.668 3.648 11.576 1.00 89.25 100 ALA A N 1
ATOM 788 C CA . ALA A 1 100 ? -7.361 3.944 12.160 1.00 89.25 100 ALA A CA 1
ATOM 789 C C . ALA A 1 100 ? -6.596 4.899 11.243 1.00 89.25 100 ALA A C 1
ATOM 79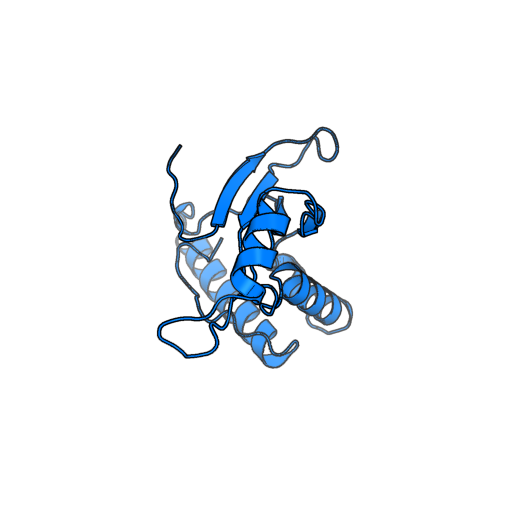1 O O . ALA A 1 100 ? -6.641 4.730 10.027 1.00 89.25 100 ALA A O 1
ATOM 792 N N . LEU A 1 101 ? -5.863 5.869 11.801 1.00 92.12 101 LEU A N 1
ATOM 793 C CA . LEU A 1 101 ? -4.899 6.623 11.002 1.00 92.12 101 LEU A CA 1
ATOM 794 C C . LEU A 1 101 ? -3.692 5.730 10.729 1.00 92.12 101 LEU A C 1
ATOM 796 O O . LEU A 1 101 ? -2.961 5.380 11.651 1.00 92.12 101 LEU A O 1
ATOM 800 N N . ARG A 1 102 ? -3.469 5.393 9.464 1.00 93.31 102 ARG A N 1
ATOM 801 C CA . ARG A 1 102 ? -2.350 4.572 9.012 1.00 93.31 102 ARG A CA 1
ATOM 802 C C . ARG A 1 102 ? -1.380 5.408 8.202 1.00 93.31 102 ARG A C 1
ATOM 804 O O . ARG A 1 102 ? -1.783 6.104 7.268 1.00 93.31 102 ARG A O 1
ATOM 811 N N . VAL A 1 103 ? -0.105 5.296 8.543 1.00 95.31 103 VAL A N 1
ATOM 812 C CA . VAL A 1 103 ? 0.986 5.976 7.853 1.00 95.31 103 VAL A CA 1
ATOM 813 C C . VAL A 1 103 ? 1.952 4.934 7.292 1.00 95.31 103 VAL A C 1
ATOM 815 O O . VAL A 1 103 ? 2.280 3.956 7.959 1.00 95.31 103 VAL A O 1
ATOM 818 N N . ILE A 1 104 ? 2.379 5.137 6.048 1.00 95.44 104 ILE A N 1
ATOM 819 C CA . ILE A 1 104 ? 3.390 4.333 5.356 1.00 95.44 104 ILE A CA 1
ATOM 820 C C . ILE A 1 104 ? 4.443 5.286 4.796 1.00 95.44 104 ILE A C 1
ATOM 822 O O . ILE A 1 104 ? 4.098 6.295 4.181 1.00 95.44 104 ILE A O 1
ATOM 826 N N . ILE A 1 105 ? 5.715 4.954 4.990 1.00 95.56 105 ILE A N 1
ATOM 827 C CA . ILE A 1 105 ? 6.873 5.638 4.417 1.00 95.56 105 ILE A CA 1
ATOM 828 C C . ILE A 1 105 ? 7.567 4.657 3.478 1.00 95.56 105 ILE A C 1
ATOM 830 O O . ILE A 1 105 ? 7.978 3.573 3.895 1.00 95.56 105 ILE A O 1
ATOM 834 N N . GLN A 1 106 ? 7.713 5.041 2.216 1.00 94.69 106 GLN A N 1
ATOM 835 C CA . GLN A 1 106 ? 8.343 4.223 1.180 1.00 94.69 106 GLN A CA 1
ATOM 836 C C . GLN A 1 106 ? 9.183 5.078 0.230 1.00 94.69 106 GLN A C 1
ATOM 838 O O . GLN A 1 106 ? 9.117 6.309 0.266 1.00 94.69 106 GLN A O 1
ATOM 843 N N . GLU A 1 107 ? 9.963 4.426 -0.626 1.00 93.75 107 GLU A N 1
ATOM 844 C CA . GLU A 1 107 ? 10.671 5.100 -1.715 1.00 93.75 107 GLU A CA 1
ATOM 845 C C . GLU A 1 107 ? 9.677 5.667 -2.752 1.00 93.75 107 GLU A C 1
ATOM 847 O O . GLU A 1 107 ? 8.591 5.118 -2.970 1.00 93.75 107 GLU A O 1
ATOM 852 N N . GLU A 1 108 ? 10.014 6.810 -3.358 1.00 91.81 108 GLU A N 1
ATOM 853 C CA . GLU A 1 108 ? 9.223 7.390 -4.451 1.00 91.81 108 GLU A CA 1
ATOM 854 C C . GLU A 1 108 ? 9.264 6.458 -5.672 1.00 91.81 108 GLU A C 1
ATOM 856 O O . GLU A 1 108 ? 10.340 6.125 -6.161 1.00 91.81 108 GLU A O 1
ATOM 861 N N . LEU A 1 109 ? 8.086 6.053 -6.154 1.00 89.38 109 LEU A N 1
ATOM 862 C CA . LEU A 1 109 ? 7.923 5.245 -7.367 1.00 89.38 109 LEU A CA 1
ATOM 863 C C . LEU A 1 109 ? 7.648 6.145 -8.583 1.00 89.38 109 LEU A C 1
ATOM 865 O O . LEU A 1 109 ? 7.243 7.304 -8.426 1.00 89.38 109 LEU A O 1
ATOM 869 N N . HIS A 1 110 ? 7.865 5.627 -9.794 1.00 86.31 110 HIS A N 1
ATOM 870 C CA . HIS A 1 110 ? 7.850 6.427 -11.017 1.00 86.31 110 HIS A CA 1
ATOM 871 C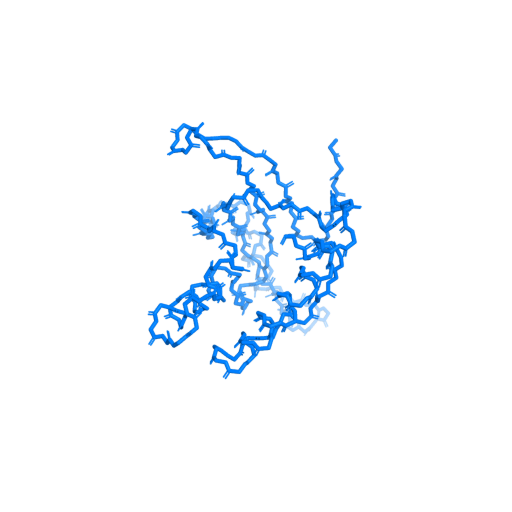 C . HIS A 1 110 ? 6.624 6.104 -11.878 1.00 86.31 110 HIS A C 1
ATOM 873 O O . HIS A 1 110 ? 6.460 4.980 -12.329 1.00 86.31 110 HIS A O 1
ATOM 879 N N . PRO A 1 111 ? 5.746 7.079 -12.167 1.00 85.38 111 PRO A N 1
ATOM 880 C CA . PRO A 1 111 ? 4.509 6.793 -12.884 1.00 85.38 111 PRO A CA 1
ATOM 881 C C . PRO A 1 111 ? 4.791 6.227 -14.278 1.00 85.38 111 PRO A C 1
ATOM 883 O O . PRO A 1 111 ? 5.620 6.771 -15.000 1.00 85.38 111 PRO A O 1
ATOM 886 N N . LEU A 1 112 ? 4.007 5.241 -14.725 1.00 84.94 112 LEU A N 1
ATOM 887 C CA . LEU A 1 112 ? 4.152 4.629 -16.058 1.00 84.94 112 LEU A CA 1
ATOM 888 C C . LEU A 1 112 ? 4.203 5.661 -17.205 1.00 84.94 112 LEU A C 1
ATOM 890 O O . LEU A 1 112 ? 4.879 5.469 -18.210 1.00 84.94 112 LEU A O 1
ATOM 894 N N . LYS A 1 113 ? 3.519 6.799 -17.033 1.00 84.62 113 LYS A N 1
ATOM 895 C CA . LYS A 1 113 ? 3.486 7.914 -17.994 1.00 84.62 113 LYS A CA 1
ATOM 896 C C . LYS A 1 113 ? 4.829 8.627 -18.189 1.00 84.62 113 LYS A C 1
ATOM 898 O O . LYS A 1 113 ? 4.926 9.433 -19.108 1.00 84.62 113 LYS A O 1
ATOM 903 N N . SER A 1 114 ? 5.827 8.406 -17.331 1.00 86.88 114 SER A N 1
ATOM 904 C CA . SER A 1 114 ? 7.169 8.961 -17.537 1.00 86.88 114 SER A CA 1
ATOM 905 C C . SER A 1 114 ? 8.017 8.146 -18.511 1.00 86.88 114 SER A C 1
ATOM 907 O O . SER A 1 114 ? 9.094 8.607 -18.877 1.00 86.88 114 SER A O 1
ATOM 909 N N . LEU A 1 115 ? 7.562 6.958 -18.925 1.00 88.00 115 LEU A N 1
ATOM 910 C CA . LEU A 1 115 ? 8.247 6.155 -19.934 1.00 88.00 115 LEU A CA 1
ATOM 911 C C . LEU A 1 115 ? 8.054 6.770 -21.325 1.00 88.00 115 LEU A C 1
ATOM 913 O O . LEU A 1 115 ? 6.931 7.081 -21.723 1.00 88.00 115 LEU A O 1
ATOM 917 N N . GLY A 1 116 ? 9.156 6.938 -22.057 1.00 87.00 116 GLY A N 1
ATOM 918 C CA . GLY A 1 116 ? 9.156 7.503 -23.411 1.00 87.00 116 GLY A CA 1
ATOM 919 C C . GLY A 1 116 ? 9.525 6.504 -24.508 1.00 87.00 116 GLY A C 1
ATOM 920 O O . GLY A 1 116 ? 9.146 6.705 -25.661 1.00 87.00 116 GLY A O 1
ATOM 921 N N . ASP A 1 117 ? 10.244 5.433 -24.169 1.00 92.75 117 ASP A N 1
ATOM 922 C CA . ASP A 1 117 ? 10.718 4.441 -25.130 1.00 92.75 117 ASP A CA 1
ATOM 923 C C . ASP A 1 117 ? 9.758 3.244 -25.234 1.00 92.75 117 ASP A C 1
ATOM 925 O O . ASP A 1 117 ? 9.303 2.678 -24.240 1.00 92.75 117 ASP A O 1
ATOM 929 N N . VAL A 1 118 ? 9.450 2.831 -26.464 1.00 91.44 118 VAL A N 1
ATOM 930 C CA . VAL A 1 118 ? 8.481 1.755 -26.734 1.00 91.44 118 VAL A CA 1
ATOM 931 C C . VAL A 1 118 ? 8.963 0.396 -26.217 1.00 91.44 118 VAL A C 1
ATOM 933 O O . VAL A 1 118 ? 8.144 -0.411 -25.774 1.00 91.44 118 VAL A O 1
ATOM 936 N N . LYS A 1 119 ? 10.273 0.122 -26.253 1.00 92.56 119 LYS A N 1
ATOM 937 C CA . LYS A 1 119 ? 10.832 -1.130 -25.730 1.00 92.56 119 LYS A CA 1
ATOM 938 C C . LYS A 1 119 ? 10.759 -1.150 -24.207 1.00 92.56 119 LYS A C 1
ATOM 940 O O . LYS A 1 119 ? 10.386 -2.178 -23.650 1.00 92.56 119 LYS A O 1
ATOM 945 N N . GLU A 1 120 ? 1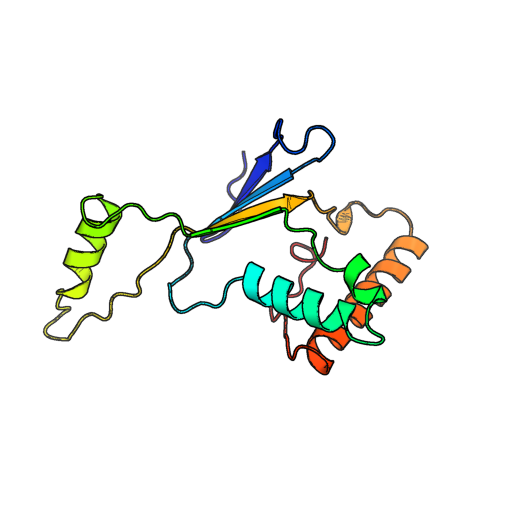1.049 -0.025 -23.552 1.00 90.69 120 GLU A N 1
ATOM 946 C CA . GLU A 1 120 ? 10.890 0.116 -22.096 1.00 90.69 120 GLU A CA 1
ATOM 947 C C . GLU A 1 120 ? 9.438 -0.107 -21.672 1.00 90.69 120 GLU A C 1
ATOM 949 O O . GLU A 1 120 ? 9.170 -0.890 -20.764 1.00 90.69 120 GLU A O 1
ATOM 954 N N . ILE A 1 121 ? 8.491 0.513 -22.381 1.00 90.31 121 ILE A N 1
ATOM 955 C CA . ILE A 1 121 ? 7.059 0.317 -22.140 1.00 90.31 121 ILE A CA 1
ATOM 956 C C . ILE A 1 121 ? 6.696 -1.167 -22.274 1.00 90.31 121 ILE A C 1
ATOM 958 O O . ILE A 1 121 ? 6.066 -1.726 -21.377 1.00 90.31 121 ILE A O 1
ATOM 962 N N . GLY A 1 122 ? 7.119 -1.818 -23.364 1.00 91.50 122 GLY A N 1
ATOM 963 C CA . GLY A 1 122 ? 6.866 -3.241 -23.595 1.00 91.50 122 GLY A CA 1
ATOM 964 C C . GLY A 1 122 ? 7.388 -4.127 -22.462 1.00 91.50 122 GLY A C 1
ATOM 965 O O . GLY A 1 122 ? 6.656 -4.993 -21.983 1.00 91.50 122 GLY A O 1
ATOM 966 N N . GLN A 1 123 ? 8.610 -3.872 -21.987 1.00 93.12 123 GLN A N 1
ATOM 967 C CA . GLN A 1 123 ? 9.193 -4.619 -20.873 1.00 93.12 123 GLN A CA 1
ATOM 968 C C . GLN A 1 123 ? 8.416 -4.401 -19.570 1.00 93.12 123 GLN A C 1
ATOM 970 O O . GLN A 1 123 ? 8.073 -5.372 -18.902 1.00 93.12 123 GLN A O 1
ATOM 975 N N . VAL A 1 124 ? 8.062 -3.155 -19.239 1.00 91.38 124 VAL A N 1
ATOM 976 C CA . VAL A 1 124 ? 7.309 -2.850 -18.012 1.00 91.38 124 VAL A CA 1
ATOM 977 C C . VAL A 1 124 ? 5.933 -3.517 -18.015 1.00 91.38 124 VAL A C 1
ATOM 979 O O . VAL A 1 124 ? 5.506 -4.039 -16.988 1.00 91.38 124 VAL A O 1
ATOM 982 N N . PHE A 1 125 ? 5.242 -3.579 -19.157 1.00 90.62 125 PHE A N 1
ATOM 983 C CA . PHE A 1 125 ? 3.976 -4.315 -19.251 1.00 90.62 125 PHE A CA 1
ATOM 984 C C . PHE A 1 125 ? 4.140 -5.813 -18.965 1.00 90.62 125 PHE A C 1
ATOM 986 O O . PHE A 1 125 ? 3.305 -6.392 -18.264 1.00 90.62 125 PHE A O 1
ATOM 993 N N . VAL A 1 126 ? 5.207 -6.434 -19.479 1.00 94.12 126 VAL A N 1
ATOM 994 C CA . VAL A 1 126 ? 5.526 -7.840 -19.190 1.00 94.12 126 VAL A CA 1
ATOM 995 C C . VAL A 1 126 ? 5.832 -8.020 -17.706 1.00 94.12 126 VAL A C 1
ATOM 997 O O . VAL A 1 126 ? 5.244 -8.893 -17.073 1.00 94.12 126 VAL A O 1
ATOM 1000 N N . ASP A 1 127 ? 6.673 -7.164 -17.128 1.00 94.31 127 ASP A N 1
ATOM 1001 C CA . ASP A 1 127 ? 7.056 -7.229 -15.715 1.00 94.31 127 ASP A CA 1
ATOM 1002 C C . ASP A 1 127 ? 5.839 -7.090 -14.791 1.00 94.31 127 ASP A C 1
ATOM 1004 O O . ASP A 1 127 ? 5.674 -7.873 -13.853 1.00 94.31 127 ASP A O 1
ATOM 1008 N N . VAL A 1 128 ? 4.934 -6.151 -15.095 1.00 92.62 128 VAL A N 1
ATOM 1009 C CA . VAL A 1 128 ? 3.671 -5.957 -14.369 1.00 92.62 128 VAL A CA 1
ATOM 1010 C C . VAL A 1 128 ? 2.806 -7.216 -14.433 1.00 92.62 128 VAL A C 1
ATOM 1012 O O . VAL A 1 128 ? 2.303 -7.658 -13.399 1.00 92.62 128 VAL A O 1
ATOM 1015 N N . ALA A 1 129 ? 2.633 -7.816 -15.613 1.00 93.56 129 ALA A N 1
ATOM 1016 C CA . ALA A 1 129 ? 1.844 -9.038 -15.759 1.00 93.56 129 ALA A CA 1
ATOM 1017 C C . ALA A 1 129 ? 2.471 -10.212 -14.990 1.00 93.56 129 ALA A C 1
ATOM 1019 O O . ALA A 1 129 ? 1.773 -10.917 -14.255 1.00 93.56 129 ALA A O 1
ATOM 1020 N N . CYS A 1 130 ? 3.790 -10.381 -15.104 1.00 95.19 130 CYS A N 1
ATOM 1021 C CA . CYS A 1 130 ? 4.546 -11.414 -14.408 1.00 95.19 130 CYS A CA 1
ATOM 1022 C C . CYS A 1 130 ? 4.429 -11.265 -12.889 1.00 95.19 130 CYS A C 1
ATOM 1024 O O . CYS A 1 130 ? 4.098 -12.240 -12.215 1.00 95.19 130 CYS A O 1
ATOM 1026 N N . VAL A 1 131 ? 4.657 -10.068 -12.330 1.00 95.19 131 VAL A N 1
ATOM 1027 C CA . VAL A 1 131 ? 4.614 -9.873 -10.870 1.00 95.19 131 VAL A CA 1
ATOM 1028 C C . VAL A 1 131 ? 3.197 -10.039 -10.324 1.00 95.19 131 VAL A C 1
ATOM 1030 O O . VAL A 1 131 ? 3.022 -10.648 -9.273 1.00 95.19 131 VAL A O 1
ATOM 1033 N N . HIS A 1 132 ? 2.163 -9.597 -11.048 1.00 94.50 132 HIS A N 1
ATOM 1034 C CA . HIS A 1 132 ? 0.772 -9.805 -10.629 1.00 94.50 132 HIS A CA 1
ATOM 1035 C C . HIS A 1 132 ? 0.380 -11.282 -10.653 1.00 94.50 132 HIS A C 1
ATOM 1037 O O . HIS A 1 132 ? -0.296 -11.753 -9.736 1.00 94.50 132 HIS A O 1
ATOM 1043 N N . ARG A 1 133 ? 0.814 -12.027 -11.677 1.00 95.12 133 ARG A N 1
ATOM 1044 C CA . ARG A 1 133 ? 0.602 -13.476 -11.736 1.00 95.12 133 ARG A CA 1
ATOM 1045 C C . ARG A 1 133 ? 1.335 -14.181 -10.600 1.00 95.12 133 ARG A C 1
ATOM 1047 O O . ARG A 1 133 ? 0.749 -15.031 -9.940 1.00 95.12 133 ARG A O 1
ATOM 1054 N N . TRP A 1 134 ? 2.581 -13.793 -10.345 1.00 96.25 134 TRP A N 1
ATOM 1055 C CA . TRP A 1 134 ? 3.377 -14.341 -9.255 1.00 96.25 134 TRP A CA 1
ATOM 1056 C C . TRP A 1 134 ? 2.723 -14.082 -7.890 1.00 96.25 134 TRP A C 1
ATOM 1058 O O . TRP A 1 134 ? 2.551 -15.029 -7.126 1.00 96.25 134 TRP A O 1
ATOM 1068 N N . LEU A 1 135 ? 2.270 -12.848 -7.627 1.00 95.94 135 LEU A N 1
ATOM 1069 C CA . LEU A 1 135 ? 1.537 -12.469 -6.411 1.00 95.94 135 LEU A CA 1
ATOM 1070 C C . LEU A 1 135 ? 0.269 -13.307 -6.212 1.00 95.94 135 LEU A C 1
ATOM 1072 O O . LEU A 1 135 ? -0.037 -13.702 -5.088 1.00 95.94 135 LEU A O 1
ATOM 1076 N N . HIS A 1 136 ? -0.460 -13.597 -7.288 1.00 96.00 136 HIS A N 1
ATOM 1077 C CA . HIS A 1 136 ? -1.634 -14.459 -7.228 1.00 96.00 136 HIS A CA 1
ATOM 1078 C C . HIS A 1 136 ? -1.260 -15.911 -6.904 1.00 96.00 136 HIS A C 1
ATOM 1080 O O . HIS A 1 136 ? -1.848 -16.504 -6.005 1.00 96.00 136 HIS A O 1
ATOM 1086 N N . ASP A 1 137 ? -0.288 -16.475 -7.621 1.00 95.62 137 ASP A N 1
ATOM 1087 C CA . ASP A 1 137 ? 0.026 -17.906 -7.560 1.00 95.62 137 ASP A CA 1
ATOM 1088 C C . ASP A 1 137 ? 0.786 -18.314 -6.289 1.00 95.62 137 ASP A C 1
ATOM 1090 O O . ASP A 1 137 ? 0.642 -19.453 -5.855 1.00 95.62 137 ASP A O 1
ATOM 1094 N N . HIS A 1 138 ? 1.571 -17.407 -5.692 1.00 94.75 138 HIS A N 1
ATOM 1095 C CA . HIS A 1 138 ? 2.466 -17.737 -4.573 1.00 94.75 138 HIS A CA 1
ATOM 1096 C C . HIS A 1 138 ? 1.913 -17.214 -3.236 1.00 94.75 138 HIS A C 1
ATOM 1098 O O . HIS A 1 138 ? 1.362 -18.009 -2.473 1.00 94.75 138 HIS A O 1
ATOM 1104 N N . PRO A 1 139 ? 1.910 -15.897 -2.931 1.00 95.00 139 PRO A N 1
ATOM 1105 C CA . PRO A 1 139 ? 1.345 -15.427 -1.670 1.00 95.00 139 PRO A CA 1
ATOM 1106 C C . PRO A 1 139 ? -0.194 -15.333 -1.680 1.00 95.00 139 PRO A C 1
ATOM 1108 O O . PRO A 1 139 ? -0.776 -14.926 -0.667 1.00 95.00 139 PRO A O 1
ATOM 1111 N N . GLY A 1 140 ? -0.886 -15.681 -2.773 1.00 95.00 140 GLY A N 1
ATOM 1112 C CA . GLY A 1 140 ? -2.354 -15.634 -2.849 1.00 95.00 140 GLY A CA 1
ATOM 1113 C C . GLY A 1 140 ? -2.924 -14.211 -2.807 1.00 95.00 140 GLY A C 1
ATOM 1114 O O . GLY A 1 140 ? -3.988 -13.979 -2.229 1.00 95.00 140 GLY A O 1
ATOM 1115 N N . ILE A 1 141 ? -2.191 -13.233 -3.344 1.00 95.19 141 ILE A N 1
ATOM 1116 C CA . ILE A 1 141 ? -2.524 -11.806 -3.303 1.00 95.19 141 ILE A CA 1
ATOM 1117 C C . ILE A 1 141 ? -3.098 -11.366 -4.650 1.00 95.19 141 ILE A C 1
ATOM 1119 O O . ILE A 1 141 ? -2.470 -11.500 -5.695 1.00 95.19 141 ILE A O 1
ATOM 1123 N N . LEU A 1 142 ? -4.282 -10.754 -4.608 1.00 93.06 142 LEU A N 1
ATOM 1124 C CA . LEU A 1 142 ? -4.920 -10.130 -5.765 1.00 93.06 142 LEU A CA 1
ATOM 1125 C C . LEU A 1 142 ? -5.003 -8.614 -5.552 1.00 93.06 142 LEU A C 1
ATOM 1127 O O . LEU A 1 142 ? -5.643 -8.173 -4.596 1.00 93.06 142 LEU A O 1
ATOM 1131 N N . HIS A 1 143 ? -4.409 -7.823 -6.454 1.00 86.94 143 HIS A N 1
ATOM 1132 C CA . HIS A 1 143 ? -4.365 -6.353 -6.352 1.00 86.94 143 HIS A CA 1
ATOM 1133 C C . HIS A 1 143 ? -5.761 -5.701 -6.441 1.00 86.94 143 HIS A C 1
ATOM 1135 O O . HIS A 1 143 ? -6.010 -4.691 -5.788 1.00 86.94 143 HIS A O 1
ATOM 1141 N N . ARG A 1 144 ? -6.683 -6.267 -7.238 1.00 87.62 144 ARG A N 1
ATOM 1142 C CA . ARG A 1 144 ? -8.092 -5.831 -7.441 1.00 87.62 144 ARG A CA 1
ATOM 1143 C C . ARG A 1 144 ? -8.327 -4.409 -7.974 1.00 87.62 144 ARG A C 1
ATOM 1145 O O . ARG A 1 144 ? -9.472 -4.067 -8.238 1.00 87.62 144 ARG A O 1
ATOM 1152 N N . ASP A 1 145 ? -7.282 -3.610 -8.150 1.00 86.19 145 ASP A N 1
ATOM 1153 C CA . ASP A 1 145 ? -7.358 -2.245 -8.686 1.00 86.19 145 ASP A CA 1
ATOM 1154 C C . ASP A 1 145 ? -6.130 -1.883 -9.556 1.00 86.19 145 ASP A C 1
ATOM 1156 O O . ASP A 1 145 ? -5.469 -0.866 -9.314 1.00 86.19 145 ASP A O 1
ATOM 1160 N N . PRO A 1 146 ? -5.741 -2.729 -10.536 1.00 82.81 146 PRO A N 1
ATOM 1161 C CA . PRO A 1 146 ? -4.658 -2.382 -11.446 1.00 82.81 146 PRO A CA 1
ATOM 1162 C C . PRO A 1 146 ? -5.110 -1.239 -12.364 1.00 82.81 146 PRO A C 1
ATOM 1164 O O . PRO A 1 146 ? -6.048 -1.375 -13.149 1.00 82.81 146 PRO A O 1
ATOM 1167 N N . SER A 1 147 ? -4.433 -0.097 -12.273 1.00 83.31 147 SER A N 1
ATOM 1168 C CA . SER A 1 147 ? -4.691 1.066 -13.122 1.00 83.31 147 SER A CA 1
ATOM 1169 C C . SER A 1 147 ? -3.385 1.805 -13.429 1.00 83.31 147 SER A C 1
ATOM 1171 O O . SER A 1 147 ? -2.435 1.699 -12.651 1.00 83.31 147 SER A O 1
ATOM 1173 N N . PRO A 1 148 ? -3.316 2.621 -14.498 1.00 79.69 148 PRO A N 1
ATOM 1174 C CA . PRO A 1 148 ? -2.122 3.414 -14.809 1.00 79.69 148 PRO A CA 1
ATOM 1175 C C . PRO A 1 148 ? -1.706 4.416 -13.719 1.00 79.69 148 PRO A C 1
ATOM 1177 O O . PRO A 1 148 ? -0.628 4.991 -13.810 1.00 79.69 148 PRO A O 1
ATOM 1180 N N . ASN A 1 149 ? -2.570 4.676 -12.729 1.00 78.00 149 ASN A N 1
ATOM 1181 C CA . ASN A 1 149 ? -2.253 5.525 -11.578 1.00 78.00 149 ASN A CA 1
ATOM 1182 C C . ASN A 1 149 ? -1.714 4.723 -10.379 1.00 78.00 149 ASN A C 1
ATOM 1184 O O . ASN A 1 149 ? -1.116 5.318 -9.488 1.00 78.00 149 ASN A O 1
ATOM 1188 N N . ASN A 1 150 ? -1.942 3.405 -10.352 1.00 78.25 150 ASN A N 1
ATOM 1189 C CA . ASN A 1 150 ? -1.512 2.501 -9.280 1.00 78.25 150 ASN A CA 1
ATOM 1190 C C . ASN A 1 150 ? -0.300 1.640 -9.681 1.00 78.25 150 ASN A C 1
ATOM 1192 O O . ASN A 1 150 ? 0.296 1.001 -8.823 1.00 78.25 150 ASN A O 1
ATOM 1196 N N . ILE A 1 151 ? 0.059 1.630 -10.968 1.00 80.12 151 ILE A N 1
ATOM 1197 C CA . ILE A 1 151 ? 1.259 0.982 -11.506 1.00 80.12 151 ILE A CA 1
ATOM 1198 C C . ILE A 1 151 ? 2.347 2.054 -11.659 1.00 80.12 151 ILE A C 1
ATOM 1200 O O . ILE A 1 151 ? 2.151 3.040 -12.379 1.00 80.12 151 ILE A O 1
ATOM 1204 N N . MET A 1 152 ? 3.463 1.870 -10.952 1.00 78.75 152 MET A N 1
ATOM 1205 C CA . MET A 1 152 ? 4.584 2.812 -10.832 1.00 78.75 152 MET A CA 1
ATOM 1206 C C . MET A 1 152 ? 5.924 2.080 -10.710 1.00 78.75 152 MET A C 1
ATOM 1208 O O . MET A 1 152 ? 5.879 0.840 -10.562 1.00 78.75 152 MET A O 1
#

pLDDT: mean 88.0, std 10.71, range [30.25, 96.25]

Foldseek 3Di:
DDDDDDFKDKDWDADPVCNPFTKIKIKGWDFPPDDDPVNLLVLLCVQCVPDVNVVLVVQGWAWDDKDWDDPDCPDPLNVVQVVLCPDDDPNHRRDDRHITTMMTMTGDDDQLVVDDDPVVNVVLVVSVVVSQVVSCPTSNDHPVDDDSVPRD

Organism: NCBI:txid56493